Protein AF-A0A960BUP0-F1 (afdb_monomer_lite)

Radius of gyration: 24.76 Å; chains: 1; bounding box: 52×38×67 Å

Foldseek 3Di:
DDPPPDPDPPVVVVVVVVVVVVVLVVVLVVLLVVLVVLCVPPDPVSVVVSVVSNVVSVVVVVVVVVVVVVVVVVVVVVVVVVVVVVDDLVVLVVQCVVDVLQLVSLQSNLVNCVVVVVPVSSVVSNVSSVVSVVVVVVVVD

Sequence (141 aa):
RGTGFLPGPGMTARRVALVMAGAFGVYAVLVAWRGWDFIMSGEPVAIGLGLAVLLLPLLAGWLVWREVSFGFHMQELGERIEMADGRSMEERIAAAQADPEDWQAWYWAGVSLLEAGDKKQARAALEHAWDVRDRRSTESG

Secondary structure (DSSP, 8-state):
-----PPP--HHHHHHHHHHHHHHHHHHHHHHHHHHHHHTT--HHHHHHHHHHHHHHHHHHHHHHHHHHHHHHHHHHHHHHHHHH---HHHHHHHHHH-TT-HHHHHHHHHHHHHTT-HHHHHHHHHHHHHHHHHHHHHT-

pLDDT: mean 85.38, std 11.28, range [45.16, 96.56]

Structure (mmCIF, N/CA/C/O backbone):
data_AF-A0A960BUP0-F1
#
_entry.id   AF-A0A960BUP0-F1
#
loop_
_atom_site.group_PDB
_atom_site.id
_atom_site.type_symbol
_atom_site.label_atom_id
_atom_site.label_alt_id
_atom_site.label_comp_id
_atom_site.label_asym_id
_atom_site.label_entity_id
_atom_site.label_seq_id
_atom_site.pdbx_PDB_ins_code
_atom_site.Cartn_x
_atom_site.Cartn_y
_atom_site.Cartn_z
_atom_site.occupancy
_atom_site.B_iso_or_equiv
_atom_site.auth_seq_id
_atom_site.auth_comp_id
_atom_site.auth_asym_id
_atom_site.auth_atom_id
_atom_site.pdbx_PDB_model_num
ATOM 1 N N . ARG A 1 1 ? 11.223 23.513 -21.977 1.00 45.91 1 ARG A N 1
ATOM 2 C CA . ARG A 1 1 ? 11.929 22.834 -20.863 1.00 45.91 1 ARG A CA 1
ATOM 3 C C . ARG A 1 1 ? 11.069 22.982 -19.615 1.00 45.91 1 ARG A C 1
ATOM 5 O O . ARG A 1 1 ? 11.126 24.024 -18.986 1.00 45.91 1 ARG A O 1
ATOM 12 N N . GLY A 1 2 ? 10.198 22.013 -19.338 1.00 45.16 2 GLY A N 1
ATOM 13 C CA . GLY A 1 2 ? 9.386 21.986 -18.121 1.00 45.16 2 GLY A CA 1
ATOM 14 C C . GLY A 1 2 ? 9.955 20.934 -17.183 1.00 45.16 2 GLY A C 1
ATOM 15 O O . GLY A 1 2 ? 9.796 19.745 -17.436 1.00 45.16 2 GLY A O 1
ATOM 16 N N . THR A 1 3 ? 10.672 21.356 -16.148 1.00 53.50 3 THR A N 1
ATOM 17 C CA . THR A 1 3 ? 11.109 20.472 -15.065 1.00 53.50 3 THR A CA 1
ATOM 18 C C . THR A 1 3 ? 9.958 20.345 -14.078 1.00 53.50 3 THR A C 1
ATOM 20 O O . THR A 1 3 ? 9.786 21.189 -13.200 1.00 53.50 3 THR A O 1
ATOM 23 N N . GLY A 1 4 ? 9.141 19.305 -14.246 1.00 46.38 4 GLY A N 1
ATOM 24 C CA . GLY A 1 4 ? 8.226 18.846 -13.207 1.00 46.38 4 GLY A CA 1
ATOM 25 C C . GLY A 1 4 ? 9.039 18.272 -12.053 1.00 46.38 4 GLY A C 1
ATOM 26 O O . GLY A 1 4 ? 9.321 17.080 -12.023 1.00 46.38 4 GLY A O 1
ATOM 27 N N . PHE A 1 5 ? 9.462 19.137 -11.133 1.00 62.28 5 PHE A N 1
ATOM 28 C CA . PHE A 1 5 ? 9.993 18.739 -9.838 1.00 62.28 5 PHE A CA 1
ATOM 29 C C . PHE A 1 5 ? 8.837 18.121 -9.048 1.00 62.28 5 PHE A C 1
ATOM 31 O O . PHE A 1 5 ? 8.010 18.833 -8.481 1.00 62.28 5 PHE A O 1
ATOM 38 N N . LEU A 1 6 ? 8.730 16.792 -9.058 1.00 62.69 6 LEU A N 1
ATOM 39 C CA . LEU A 1 6 ? 7.947 16.100 -8.045 1.00 62.69 6 LEU A CA 1
ATOM 40 C C . LEU A 1 6 ? 8.698 16.303 -6.724 1.00 62.69 6 LEU A C 1
ATOM 42 O O . LEU A 1 6 ? 9.838 15.843 -6.629 1.00 62.69 6 LEU A O 1
ATOM 46 N N . PRO A 1 7 ? 8.124 16.990 -5.719 1.00 58.12 7 PRO A N 1
ATOM 47 C CA . PRO A 1 7 ? 8.705 16.960 -4.390 1.00 58.12 7 PRO A CA 1
ATOM 48 C C . PRO A 1 7 ? 8.817 15.485 -3.996 1.00 58.12 7 PRO A C 1
ATOM 50 O O . PRO A 1 7 ? 7.809 14.774 -3.956 1.00 58.12 7 PRO A O 1
ATOM 53 N N . GLY A 1 8 ? 10.046 15.006 -3.763 1.00 57.69 8 GLY A N 1
ATOM 54 C CA . GLY A 1 8 ? 10.264 13.683 -3.175 1.00 57.69 8 GLY A CA 1
ATOM 55 C C . GLY A 1 8 ? 9.441 13.565 -1.890 1.00 57.69 8 GLY A C 1
ATOM 56 O O . GLY A 1 8 ? 9.053 14.606 -1.352 1.00 57.69 8 GLY A O 1
ATOM 57 N N . PRO A 1 9 ? 9.130 12.352 -1.395 1.00 59.53 9 PRO A N 1
ATOM 58 C CA . PRO A 1 9 ? 8.357 12.175 -0.170 1.00 59.53 9 PRO A CA 1
ATOM 59 C C . PRO A 1 9 ? 9.101 12.829 0.998 1.00 59.53 9 PRO A C 1
ATOM 61 O O . PRO A 1 9 ? 9.895 12.216 1.706 1.00 59.53 9 PRO A O 1
ATOM 64 N N . GLY A 1 10 ? 8.866 14.129 1.165 1.00 52.28 10 GLY A N 1
ATOM 65 C CA . GLY A 1 10 ? 9.407 14.928 2.234 1.00 52.28 10 GLY A CA 1
ATOM 66 C C . GLY A 1 10 ? 8.844 14.378 3.527 1.00 52.28 10 GLY A C 1
ATOM 67 O O . GLY A 1 10 ? 7.810 13.703 3.534 1.00 52.28 10 GLY A O 1
ATOM 68 N N . MET A 1 11 ? 9.503 14.693 4.637 1.00 61.84 11 MET A N 1
ATOM 69 C CA . MET A 1 11 ? 9.043 14.368 5.991 1.00 61.84 11 MET A CA 1
ATOM 70 C C . MET A 1 11 ? 7.518 14.489 6.182 1.00 61.84 11 MET A C 1
ATOM 72 O O . MET A 1 11 ? 6.950 13.745 6.973 1.00 61.84 11 MET A O 1
ATOM 76 N N . THR A 1 12 ? 6.848 15.368 5.434 1.00 72.19 12 THR A N 1
ATOM 77 C CA . THR A 1 12 ? 5.395 15.508 5.320 1.00 72.19 12 THR A CA 1
ATOM 78 C C . THR A 1 12 ? 4.632 14.206 5.053 1.00 72.19 12 THR A C 1
ATOM 80 O O . THR A 1 12 ? 3.693 13.953 5.787 1.00 72.19 12 THR A O 1
ATOM 83 N N . ALA A 1 13 ? 4.998 13.347 4.092 1.00 74.88 13 ALA A N 1
ATOM 84 C CA . ALA A 1 13 ? 4.182 12.163 3.761 1.00 74.88 13 ALA A CA 1
ATOM 85 C C . ALA A 1 13 ? 4.154 11.142 4.910 1.00 74.88 13 ALA A C 1
ATOM 87 O O . ALA A 1 13 ? 3.094 10.692 5.342 1.00 74.88 13 ALA A O 1
ATOM 88 N N . ARG A 1 14 ? 5.329 10.845 5.476 1.00 77.50 14 ARG A N 1
ATOM 89 C CA . ARG A 1 14 ? 5.460 9.952 6.634 1.00 77.50 14 ARG A CA 1
ATOM 90 C C . ARG A 1 14 ? 4.836 10.557 7.891 1.00 77.50 14 ARG A C 1
ATOM 92 O O . ARG A 1 14 ? 4.183 9.844 8.643 1.00 77.50 14 ARG A O 1
ATOM 99 N N . ARG A 1 15 ? 4.997 11.867 8.117 1.00 86.31 15 ARG A N 1
ATOM 100 C CA . ARG A 1 15 ? 4.348 12.570 9.237 1.00 86.31 15 ARG A CA 1
ATOM 101 C C . ARG A 1 15 ? 2.830 12.570 9.093 1.00 86.31 15 ARG A C 1
ATOM 103 O O . ARG A 1 15 ? 2.154 12.286 10.067 1.00 86.31 15 ARG A O 1
ATOM 110 N N . VAL A 1 16 ? 2.304 12.819 7.896 1.00 86.75 16 VAL A N 1
ATOM 111 C CA . VAL A 1 16 ? 0.865 12.753 7.604 1.00 86.75 16 VAL A CA 1
ATOM 112 C C . VAL A 1 16 ? 0.344 11.342 7.852 1.00 86.75 16 VAL A C 1
ATOM 114 O O . VAL A 1 16 ? -0.645 11.195 8.555 1.00 86.75 16 VAL A O 1
ATOM 117 N N . ALA A 1 17 ? 1.034 10.303 7.375 1.00 86.50 17 ALA A N 1
ATOM 118 C CA . ALA A 1 17 ? 0.643 8.919 7.642 1.00 86.50 17 ALA A CA 1
ATOM 119 C C . ALA A 1 17 ? 0.615 8.597 9.147 1.00 8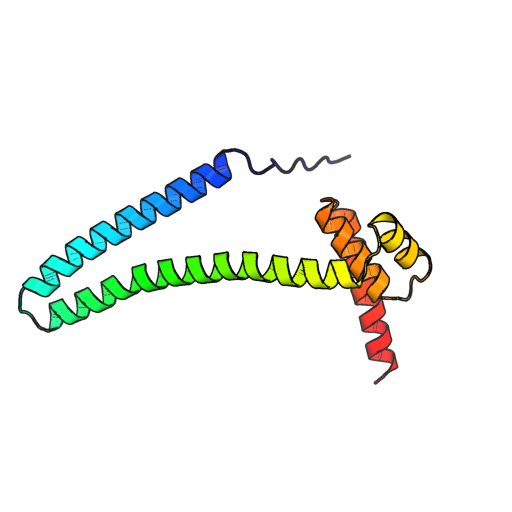6.50 17 ALA A C 1
ATOM 121 O O . ALA A 1 17 ? -0.353 8.014 9.626 1.00 86.50 17 ALA A O 1
ATOM 122 N N . LEU A 1 18 ? 1.628 9.029 9.909 1.00 90.88 18 LEU A N 1
ATOM 123 C CA . LEU A 1 18 ? 1.661 8.857 11.367 1.00 90.88 18 LEU A CA 1
ATOM 124 C C . LEU A 1 18 ? 0.541 9.630 12.072 1.00 90.88 18 LEU A C 1
ATOM 126 O O . LEU A 1 18 ? -0.074 9.101 12.992 1.00 90.88 18 LEU A O 1
ATOM 130 N N . VAL A 1 19 ? 0.251 10.856 11.631 1.00 93.19 19 VAL A N 1
ATOM 131 C CA . VAL A 1 19 ? -0.857 11.662 12.160 1.00 93.19 19 VAL A CA 1
ATOM 132 C C . VAL A 1 19 ? -2.195 10.980 11.882 1.00 93.19 19 VAL A C 1
ATOM 134 O O . VAL A 1 19 ? -3.003 10.858 12.795 1.00 93.19 19 VAL A O 1
ATOM 137 N N . MET A 1 20 ? -2.418 10.480 10.664 1.00 90.25 20 MET A N 1
ATOM 138 C CA . MET A 1 20 ? -3.650 9.774 10.297 1.00 90.25 20 MET A CA 1
ATOM 139 C C . MET A 1 20 ? -3.798 8.453 11.057 1.00 90.25 20 MET A C 1
ATOM 141 O O . MET A 1 20 ? -4.876 8.167 11.570 1.00 90.25 20 MET A O 1
ATOM 145 N N . ALA A 1 21 ? -2.717 7.679 11.195 1.00 90.50 21 ALA A N 1
ATOM 146 C CA . ALA A 1 21 ? -2.708 6.452 11.988 1.00 90.50 21 ALA A CA 1
ATOM 147 C C . ALA A 1 21 ? -2.984 6.734 13.474 1.00 90.50 21 ALA A C 1
ATOM 149 O O . ALA A 1 21 ? -3.771 6.029 14.101 1.00 90.50 21 ALA A O 1
ATOM 150 N N . GLY A 1 22 ? -2.391 7.798 14.024 1.00 94.50 22 GLY A N 1
ATOM 151 C CA . GLY A 1 22 ? -2.645 8.250 15.390 1.00 94.50 22 GLY A CA 1
ATOM 152 C C . GLY A 1 22 ? -4.091 8.702 15.593 1.00 94.50 22 GLY A C 1
ATOM 153 O O . GLY A 1 22 ? -4.745 8.251 16.529 1.00 94.50 22 GLY A O 1
ATOM 154 N N . ALA A 1 23 ? -4.622 9.533 14.693 1.00 94.44 23 ALA A N 1
ATOM 155 C CA . ALA A 1 23 ? -6.012 9.986 14.727 1.00 94.44 23 ALA A CA 1
ATOM 156 C C . ALA A 1 23 ? -6.998 8.813 14.629 1.00 94.44 23 ALA A C 1
ATOM 158 O O . ALA A 1 23 ? -7.972 8.765 15.378 1.00 94.44 23 ALA A O 1
ATOM 159 N N . PHE A 1 24 ? -6.714 7.835 13.765 1.00 93.06 24 PHE A N 1
ATOM 160 C CA . PHE A 1 24 ? -7.484 6.598 13.673 1.00 93.06 24 PHE A CA 1
ATOM 161 C C . PHE A 1 24 ? -7.417 5.782 14.969 1.00 93.06 24 PHE A C 1
ATOM 163 O O . PHE A 1 24 ? -8.450 5.327 15.448 1.00 93.06 24 PHE A O 1
ATOM 170 N N . GLY A 1 25 ? -6.233 5.633 15.569 1.00 93.25 25 GLY A N 1
ATOM 171 C CA . GLY A 1 25 ? -6.071 4.943 16.850 1.00 93.25 25 GLY A CA 1
ATOM 172 C C . GLY A 1 25 ? -6.871 5.611 17.970 1.00 93.25 25 GLY A C 1
ATOM 173 O O . GLY A 1 25 ? -7.608 4.939 18.687 1.00 93.25 25 GLY A O 1
ATOM 174 N N . VAL A 1 26 ? -6.803 6.942 18.072 1.00 95.38 26 VAL A N 1
ATOM 175 C CA . VAL A 1 26 ? -7.613 7.721 19.023 1.00 95.38 26 VAL A CA 1
ATOM 176 C C . VAL A 1 26 ? -9.104 7.516 18.760 1.00 95.38 26 VAL A C 1
ATOM 178 O O . VAL A 1 26 ? -9.853 7.239 19.694 1.00 95.38 26 VAL A O 1
ATOM 181 N N . TYR A 1 27 ? -9.542 7.595 17.502 1.00 92.19 27 TYR A N 1
ATOM 182 C CA . TYR A 1 27 ? -10.931 7.343 17.122 1.00 92.19 27 TYR A CA 1
ATOM 183 C C . TYR A 1 27 ? -11.388 5.934 17.522 1.00 92.19 27 TYR A C 1
ATOM 185 O O . TYR A 1 27 ? -12.433 5.787 18.151 1.00 92.19 27 TYR A O 1
ATOM 193 N N . ALA A 1 28 ? -10.589 4.907 17.226 1.00 90.50 28 ALA A N 1
ATOM 194 C CA . ALA A 1 28 ? -10.894 3.526 17.576 1.00 90.50 28 ALA A CA 1
ATOM 195 C C . ALA A 1 28 ? -11.021 3.341 19.095 1.00 90.50 28 ALA A C 1
ATOM 197 O O . ALA A 1 28 ? -11.952 2.680 19.546 1.00 90.50 28 ALA A O 1
ATOM 198 N N . VAL A 1 29 ? -10.150 3.975 19.889 1.00 92.44 29 VAL A N 1
ATOM 199 C CA . VAL A 1 29 ? -10.238 3.961 21.358 1.00 92.44 29 VAL A CA 1
ATOM 200 C C . VAL A 1 29 ? -11.495 4.676 21.856 1.00 92.44 29 VAL A C 1
ATOM 202 O O . VAL A 1 29 ? -12.184 4.146 22.722 1.00 92.44 29 VAL A O 1
ATOM 205 N N . LEU A 1 30 ? -11.837 5.846 21.310 1.00 92.12 30 LEU A N 1
ATOM 206 C CA . LEU A 1 30 ? -13.054 6.575 21.692 1.00 92.12 30 LEU A CA 1
ATOM 207 C C . LEU A 1 30 ? -14.322 5.775 21.373 1.00 92.12 30 LEU A C 1
ATOM 209 O O . LEU A 1 30 ? -15.260 5.749 22.171 1.00 92.12 30 LEU A O 1
ATOM 213 N N . VAL A 1 31 ? -14.343 5.101 20.224 1.00 89.81 31 VAL A N 1
ATOM 214 C CA . VAL A 1 31 ? -15.446 4.226 19.821 1.00 89.81 31 VAL A CA 1
ATOM 215 C C . VAL A 1 31 ? -15.512 2.980 20.704 1.00 89.81 31 VAL A C 1
ATOM 217 O O . VAL A 1 31 ? -16.599 2.627 21.153 1.00 89.81 31 VAL A O 1
ATOM 220 N N . ALA A 1 32 ? -14.369 2.357 21.012 1.00 86.31 32 ALA A N 1
ATOM 221 C CA . ALA A 1 32 ? -14.266 1.248 21.962 1.00 86.31 32 ALA A CA 1
ATOM 222 C C . ALA A 1 32 ? -14.827 1.624 23.331 1.00 86.31 32 ALA A C 1
ATOM 224 O O . ALA A 1 32 ? -15.670 0.912 23.875 1.00 86.31 32 ALA A O 1
ATOM 225 N N . TRP A 1 33 ? -14.415 2.781 23.841 1.00 87.06 33 TRP A N 1
ATOM 226 C CA . TRP A 1 33 ? -14.881 3.287 25.119 1.00 87.06 33 TRP A CA 1
ATOM 227 C C . TRP A 1 33 ? -16.390 3.566 25.105 1.00 87.06 33 TRP A C 1
ATOM 229 O O . TRP A 1 33 ? -17.098 3.148 26.013 1.00 87.06 33 TRP A O 1
ATOM 239 N N . ARG A 1 34 ? -16.921 4.164 24.031 1.00 84.88 34 ARG A N 1
ATOM 240 C CA . ARG A 1 34 ? -18.366 4.405 23.898 1.00 84.88 34 ARG A CA 1
ATOM 241 C C . ARG A 1 34 ? -19.181 3.116 23.763 1.00 84.88 34 ARG A C 1
ATOM 243 O O . ARG A 1 34 ? -20.274 3.023 24.314 1.00 84.88 34 ARG A O 1
ATOM 250 N N . GLY A 1 35 ? -18.682 2.144 23.002 1.00 80.81 35 GLY A N 1
ATOM 251 C CA . GLY A 1 35 ? -19.329 0.845 22.830 1.00 80.81 35 GLY A CA 1
ATOM 252 C C . GLY A 1 35 ? -19.386 0.064 24.140 1.00 80.81 35 GLY A C 1
ATOM 253 O O . GLY A 1 35 ? -20.386 -0.590 24.412 1.00 80.81 35 GLY A O 1
ATOM 254 N N . TRP A 1 36 ? -18.357 0.195 24.980 1.00 81.44 36 TRP A N 1
ATOM 255 C CA . TRP A 1 36 ? -18.307 -0.428 26.300 1.00 81.44 36 TRP A CA 1
ATOM 256 C C . TRP A 1 36 ? -19.465 0.012 27.204 1.00 81.44 36 TRP A C 1
ATOM 258 O O . TRP A 1 36 ? -20.130 -0.836 27.800 1.00 81.44 36 TRP A O 1
ATOM 268 N N . ASP A 1 37 ? -19.765 1.313 27.240 1.00 80.19 37 ASP A N 1
ATOM 269 C CA . ASP A 1 37 ? -20.881 1.849 28.030 1.00 80.19 37 ASP A CA 1
ATOM 270 C C . ASP A 1 37 ? -22.237 1.305 27.549 1.00 80.19 37 ASP A C 1
ATOM 272 O O . ASP A 1 37 ? -23.107 0.977 28.357 1.00 80.19 37 ASP A O 1
ATOM 276 N N . PHE A 1 38 ? -22.408 1.140 26.233 1.00 77.62 38 PHE A N 1
ATOM 277 C CA . PHE A 1 38 ? -23.612 0.533 25.656 1.00 77.62 38 PHE A CA 1
ATOM 278 C C . PHE A 1 38 ? -23.713 -0.974 25.904 1.00 77.62 38 PHE A C 1
ATOM 280 O O . PHE A 1 38 ? -24.819 -1.496 25.999 1.00 77.62 38 PHE A O 1
ATOM 287 N N . ILE A 1 39 ? -22.587 -1.682 26.013 1.00 77.62 39 ILE A N 1
ATOM 288 C CA . ILE A 1 39 ? -22.580 -3.122 26.295 1.00 77.62 39 ILE A CA 1
ATOM 289 C C . ILE A 1 39 ? -22.942 -3.390 27.763 1.00 77.62 39 ILE A C 1
ATOM 291 O O . ILE A 1 39 ? -23.653 -4.348 28.058 1.00 77.62 39 ILE A O 1
ATOM 295 N N . MET A 1 40 ? -22.506 -2.524 28.681 1.00 81.50 40 MET A N 1
ATOM 296 C CA . MET A 1 40 ? -22.786 -2.648 30.117 1.00 81.50 40 MET A CA 1
ATOM 297 C C . MET A 1 40 ? -24.174 -2.131 30.532 1.00 81.50 40 MET A C 1
ATOM 299 O O . MET A 1 40 ? -24.567 -2.319 31.682 1.00 81.50 40 MET A O 1
ATOM 303 N N . SER A 1 41 ? -24.935 -1.508 29.625 1.00 77.56 41 SER A N 1
ATOM 304 C CA . SER A 1 41 ? -26.261 -0.944 29.928 1.00 77.56 41 SER A CA 1
ATOM 305 C C . SER A 1 41 ? -27.346 -2.000 30.187 1.00 77.56 41 SER A C 1
ATOM 307 O O . SER A 1 41 ? -28.381 -1.682 30.769 1.00 77.56 41 SER A O 1
ATOM 309 N N . GLY A 1 42 ? -27.126 -3.250 29.756 1.00 81.81 42 GLY A N 1
ATOM 310 C CA . GLY A 1 42 ? -28.082 -4.356 29.895 1.00 81.81 42 GLY A CA 1
ATOM 311 C C . GLY A 1 42 ? -29.226 -4.353 28.873 1.00 81.8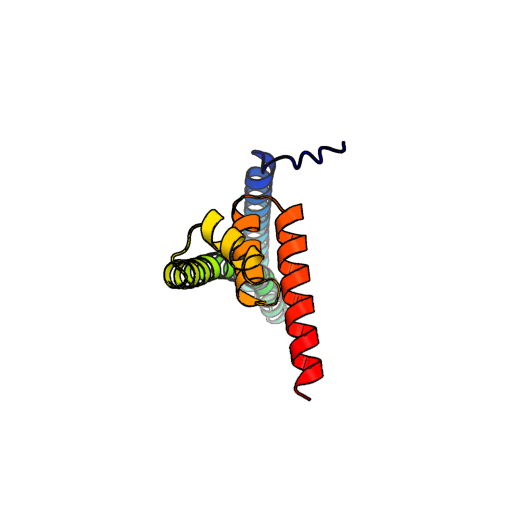1 42 GLY A C 1
ATOM 312 O O . GLY A 1 42 ? -30.065 -5.252 28.896 1.00 81.81 42 GLY A O 1
ATOM 313 N N . GLU A 1 43 ? -29.264 -3.386 27.954 1.00 87.06 43 GLU A N 1
ATOM 314 C CA . GLU A 1 43 ? -30.293 -3.296 26.918 1.00 87.06 43 GLU A CA 1
ATOM 315 C C . GLU A 1 43 ? -29.859 -4.055 25.640 1.00 87.06 43 GLU A C 1
ATOM 317 O O . GLU A 1 43 ? -28.836 -3.714 25.039 1.00 87.06 43 GLU A O 1
ATOM 322 N N . PRO A 1 44 ? -30.616 -5.064 25.157 1.00 85.88 44 PRO A N 1
ATOM 323 C CA . PRO A 1 44 ? -30.194 -5.897 24.020 1.00 85.8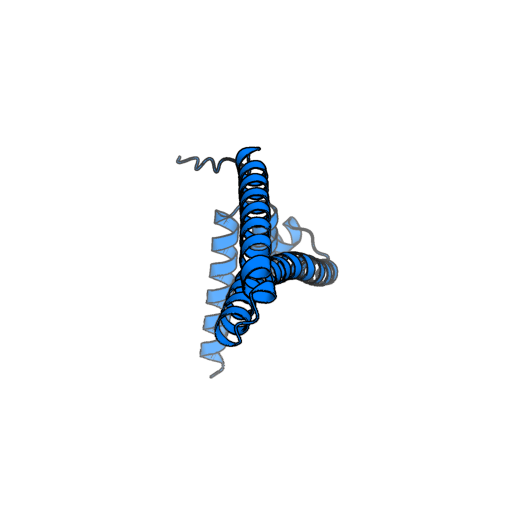8 44 PRO A CA 1
ATOM 324 C C . PRO A 1 44 ? -29.931 -5.114 22.726 1.00 85.88 44 PRO A C 1
ATOM 326 O O . PRO A 1 44 ? -29.012 -5.434 21.970 1.00 85.88 44 PRO A O 1
ATOM 329 N N . VAL A 1 45 ? -30.725 -4.069 22.476 1.00 88.69 45 VAL A N 1
ATOM 330 C CA . VAL A 1 45 ? -30.596 -3.212 21.287 1.00 88.69 45 VAL A CA 1
ATOM 331 C C . VAL A 1 45 ? -29.309 -2.385 21.347 1.00 88.69 45 VAL A C 1
ATOM 333 O O . VAL A 1 45 ? -28.602 -2.271 20.344 1.00 88.69 45 VAL A O 1
ATOM 336 N N . ALA A 1 46 ? -28.966 -1.865 22.529 1.00 85.50 46 ALA A N 1
ATOM 337 C CA . ALA A 1 46 ? -27.732 -1.121 22.758 1.00 85.50 46 ALA A CA 1
ATOM 338 C C . ALA A 1 46 ? -26.487 -1.989 22.523 1.00 85.50 46 ALA A C 1
ATOM 340 O O . ALA A 1 46 ? -25.551 -1.550 21.855 1.00 85.50 46 ALA A O 1
ATOM 341 N N . ILE A 1 47 ? -26.506 -3.241 22.993 1.00 84.12 47 ILE A N 1
ATOM 342 C CA . ILE A 1 47 ? -25.418 -4.207 22.777 1.00 84.12 47 ILE A CA 1
ATOM 343 C C . ILE A 1 47 ? -25.208 -4.457 21.277 1.00 84.12 47 ILE A C 1
ATOM 345 O O . ILE A 1 47 ? -24.077 -4.399 20.790 1.00 84.12 47 ILE A O 1
ATOM 349 N N . GLY A 1 48 ? -26.292 -4.691 20.528 1.00 88.38 48 GLY A N 1
ATOM 350 C CA . GLY A 1 48 ? -26.226 -4.920 19.081 1.00 88.38 48 GLY A CA 1
ATOM 351 C C . GLY A 1 48 ? -25.640 -3.729 18.315 1.00 88.38 48 GLY A C 1
ATOM 352 O O . GLY A 1 48 ? -24.760 -3.905 17.471 1.00 88.38 48 GLY A O 1
ATOM 353 N N . LEU A 1 49 ? -26.074 -2.510 18.649 1.00 86.31 49 LEU A N 1
ATOM 354 C CA . LEU A 1 49 ? -25.539 -1.276 18.065 1.00 86.31 49 LEU A CA 1
ATOM 355 C C . LEU A 1 49 ? -24.069 -1.051 18.430 1.00 86.31 49 LEU A C 1
ATOM 357 O O . LEU A 1 49 ? -23.274 -0.713 17.554 1.00 86.31 49 LEU A O 1
ATOM 361 N N . GLY A 1 50 ? -23.692 -1.280 19.690 1.00 85.25 50 GLY A N 1
ATOM 362 C CA . GLY A 1 50 ? -22.306 -1.191 20.144 1.00 85.25 50 GLY A CA 1
ATOM 363 C C . GLY A 1 50 ? -21.392 -2.119 19.346 1.00 85.25 50 GLY A C 1
ATOM 364 O O . GLY A 1 50 ? -20.383 -1.673 18.807 1.00 85.25 50 GLY A O 1
ATOM 365 N N . LEU A 1 51 ? -21.784 -3.385 19.175 1.00 87.88 51 LEU A N 1
ATOM 366 C CA . LEU A 1 51 ? -21.031 -4.350 18.369 1.00 87.88 51 LEU A CA 1
ATOM 367 C C . LEU A 1 51 ? -20.921 -3.928 16.899 1.00 87.88 51 LEU A C 1
ATOM 369 O O . LEU A 1 51 ? -19.826 -3.960 16.340 1.00 87.88 51 LEU A O 1
ATOM 373 N N . ALA A 1 52 ? -22.022 -3.495 16.280 1.00 89.56 52 ALA A N 1
ATOM 374 C CA . ALA A 1 52 ? -22.012 -3.036 14.891 1.00 89.56 52 ALA A CA 1
ATOM 375 C C . ALA A 1 52 ? -21.053 -1.852 14.686 1.00 89.56 52 ALA A C 1
ATOM 377 O O . ALA A 1 52 ? -20.274 -1.829 13.733 1.00 89.56 52 ALA A O 1
ATOM 378 N N . VAL A 1 53 ? -21.065 -0.895 15.616 1.00 87.81 53 VAL A N 1
ATOM 379 C CA . VAL A 1 53 ? -20.186 0.277 15.585 1.00 87.81 53 VAL A CA 1
ATOM 380 C C . VAL A 1 53 ? -18.724 -0.107 15.828 1.00 87.81 53 VAL A C 1
ATOM 382 O O . VAL A 1 53 ? -17.850 0.476 15.194 1.00 87.81 53 VAL A O 1
ATOM 385 N N . LEU A 1 54 ? -18.438 -1.097 16.680 1.00 87.94 54 LEU A N 1
ATOM 386 C CA . LEU A 1 54 ? -17.075 -1.586 16.933 1.00 87.94 54 LEU A CA 1
ATOM 387 C C . LEU A 1 54 ? -16.490 -2.376 15.762 1.00 87.94 54 LEU A C 1
ATOM 389 O O . LEU A 1 54 ? -15.281 -2.335 15.534 1.00 87.94 54 LEU A O 1
ATOM 393 N N . LEU A 1 55 ? -17.331 -3.064 14.992 1.00 92.19 55 LEU A N 1
ATOM 394 C CA . LEU A 1 55 ? -16.884 -3.795 13.809 1.00 92.19 55 LEU A CA 1
ATOM 395 C C . LEU A 1 55 ? -16.336 -2.863 12.724 1.00 92.19 55 LEU A C 1
ATOM 397 O O . LEU A 1 55 ? -15.375 -3.231 12.055 1.00 92.19 55 LEU A O 1
ATOM 401 N N . LEU A 1 56 ? -16.887 -1.656 12.562 1.00 90.56 56 LEU A N 1
ATOM 402 C CA . LEU A 1 56 ? -16.449 -0.703 11.534 1.00 90.56 56 LEU A CA 1
ATOM 403 C C . LEU A 1 56 ? -14.964 -0.299 11.634 1.00 90.56 56 LEU A C 1
ATOM 405 O O . LEU A 1 56 ? -14.250 -0.471 10.644 1.00 90.56 56 LEU A O 1
ATOM 409 N N . PRO A 1 57 ? -14.446 0.213 12.770 1.00 89.75 57 PRO A N 1
ATOM 410 C CA . PRO A 1 57 ? -13.029 0.537 12.896 1.00 89.75 57 PRO A CA 1
ATOM 411 C C . PRO A 1 57 ? -12.152 -0.715 12.811 1.00 89.75 57 PRO A C 1
ATOM 413 O O . PRO A 1 57 ? -11.076 -0.648 12.223 1.00 89.75 57 PRO A O 1
ATOM 416 N N . LEU A 1 58 ? -12.603 -1.868 13.314 1.00 92.06 58 LEU A N 1
ATOM 417 C CA . LEU A 1 58 ? -11.858 -3.123 13.165 1.00 92.06 58 LEU A CA 1
ATOM 418 C C . LEU A 1 58 ? -11.704 -3.516 11.690 1.00 92.06 58 LEU A C 1
ATOM 420 O O . LEU A 1 58 ? -10.597 -3.815 11.247 1.00 92.06 58 LEU A O 1
ATOM 424 N N . LEU A 1 59 ? -12.789 -3.444 10.917 1.00 94.25 59 LEU A N 1
ATOM 425 C CA . LEU A 1 59 ? -12.789 -3.673 9.472 1.00 94.25 59 LEU A CA 1
ATOM 426 C C . LEU A 1 59 ? -11.899 -2.669 8.743 1.00 94.25 59 LEU A C 1
ATOM 428 O O . LEU A 1 59 ? -11.116 -3.070 7.888 1.00 94.25 59 LEU A O 1
ATOM 432 N N . ALA A 1 60 ? -11.982 -1.383 9.090 1.00 90.44 60 ALA A N 1
ATOM 433 C CA . ALA A 1 60 ? -11.152 -0.346 8.485 1.00 90.44 60 ALA A CA 1
ATOM 434 C C . ALA A 1 60 ? -9.658 -0.594 8.743 1.00 90.44 60 ALA A C 1
ATOM 436 O O . ALA A 1 60 ? -8.860 -0.586 7.806 1.00 90.44 60 ALA A O 1
ATOM 437 N N . GLY A 1 61 ? -9.282 -0.879 9.993 1.00 92.69 61 GLY A N 1
ATOM 438 C CA . GLY A 1 61 ? -7.904 -1.207 10.356 1.00 92.69 61 GLY A CA 1
ATOM 439 C C . GLY A 1 61 ? -7.408 -2.469 9.649 1.00 92.69 61 GLY A C 1
ATOM 440 O O . GLY A 1 61 ? -6.305 -2.481 9.103 1.00 92.69 61 GLY A O 1
ATOM 441 N N . TRP A 1 62 ? -8.248 -3.505 9.584 1.00 94.31 62 TRP A N 1
ATOM 442 C CA . TRP A 1 62 ? -7.938 -4.738 8.864 1.00 94.31 62 TRP A CA 1
ATOM 443 C C . TRP A 1 62 ? -7.761 -4.513 7.356 1.00 94.31 62 TRP A C 1
ATOM 445 O O . TRP A 1 62 ? -6.830 -5.055 6.765 1.00 94.31 62 TRP A O 1
ATOM 455 N N . LEU A 1 63 ? -8.600 -3.684 6.728 1.00 92.94 63 LEU A N 1
ATOM 456 C CA . LEU A 1 63 ? -8.516 -3.385 5.297 1.00 92.94 63 LEU A CA 1
ATOM 457 C C . LEU A 1 63 ? -7.219 -2.644 4.954 1.00 92.94 63 LEU A C 1
ATOM 459 O O . LEU A 1 63 ? -6.540 -3.009 3.998 1.00 92.94 63 LEU A O 1
ATOM 463 N N . VAL A 1 64 ? -6.848 -1.654 5.771 1.00 89.88 64 VAL A N 1
ATOM 464 C CA . VAL A 1 64 ? -5.581 -0.921 5.628 1.00 89.88 64 VAL A CA 1
ATOM 465 C C . VAL A 1 64 ? -4.393 -1.864 5.798 1.00 89.88 64 VAL A C 1
ATOM 467 O O . VAL A 1 64 ? -3.470 -1.843 4.986 1.00 89.88 64 VAL A O 1
ATOM 470 N N . TRP A 1 65 ? -4.425 -2.730 6.815 1.00 90.88 65 TRP A N 1
ATOM 471 C CA . TRP A 1 65 ? -3.382 -3.733 7.022 1.00 90.88 65 TRP A CA 1
ATOM 472 C C . TRP A 1 65 ? -3.248 -4.677 5.823 1.00 90.88 65 TRP A C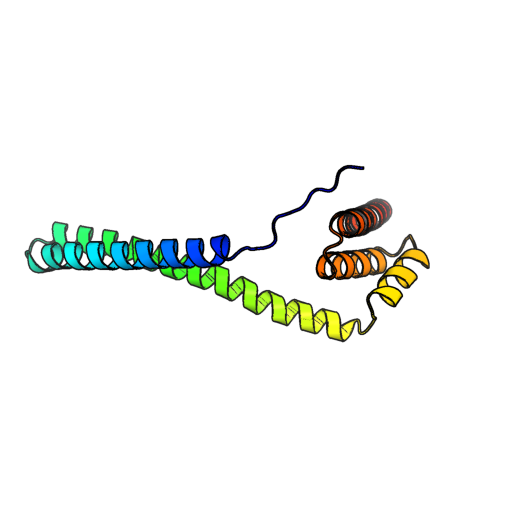 1
ATOM 474 O O . TRP A 1 65 ? -2.132 -4.965 5.385 1.00 90.88 65 TRP A O 1
ATOM 484 N N . ARG A 1 66 ? -4.377 -5.146 5.279 1.00 92.31 66 ARG A N 1
ATOM 485 C CA . ARG A 1 66 ? -4.420 -6.043 4.119 1.00 92.31 66 ARG A CA 1
ATOM 486 C C . ARG A 1 66 ? -3.822 -5.385 2.879 1.00 92.31 66 ARG A C 1
ATOM 488 O O . ARG A 1 66 ? -3.032 -6.022 2.193 1.00 92.31 66 ARG A O 1
ATOM 495 N N . GLU A 1 67 ? -4.159 -4.124 2.632 1.00 91.25 67 GLU A N 1
ATOM 496 C CA . GLU A 1 67 ? -3.653 -3.356 1.490 1.00 91.25 67 GLU A CA 1
ATOM 497 C C . GLU A 1 67 ? -2.137 -3.144 1.577 1.00 91.25 67 GLU A C 1
ATOM 499 O O . GLU A 1 67 ? -1.395 -3.431 0.640 1.00 91.25 67 GLU A O 1
ATOM 504 N N . VAL A 1 68 ? -1.656 -2.711 2.745 1.00 86.38 68 VAL A N 1
ATOM 505 C CA . VAL A 1 68 ? -0.225 -2.485 2.978 1.00 86.38 68 VAL A CA 1
ATOM 506 C C . VAL A 1 68 ? 0.557 -3.796 2.868 1.00 86.38 68 VAL A C 1
ATOM 508 O O . VAL A 1 68 ? 1.606 -3.844 2.230 1.00 86.38 68 VAL A O 1
ATOM 511 N N . SER A 1 69 ? 0.026 -4.879 3.437 1.00 81.44 69 SER A N 1
ATOM 512 C CA . SER A 1 69 ? 0.650 -6.203 3.367 1.00 81.44 69 SER A CA 1
ATOM 513 C C . SER A 1 69 ? 0.706 -6.735 1.935 1.00 81.44 69 SER A C 1
ATOM 515 O O . SER A 1 69 ? 1.694 -7.363 1.564 1.00 81.44 69 SER A O 1
ATOM 517 N N . PHE A 1 70 ? -0.314 -6.471 1.116 1.00 81.94 70 PHE A N 1
ATOM 518 C CA . PHE A 1 70 ? -0.327 -6.863 -0.292 1.00 81.94 70 PHE A CA 1
ATOM 519 C C . PHE A 1 70 ? 0.771 -6.150 -1.090 1.00 81.94 70 PHE A C 1
ATOM 521 O O . PHE A 1 70 ? 1.481 -6.794 -1.859 1.00 81.94 70 PHE A O 1
ATOM 528 N N . GLY A 1 71 ? 0.976 -4.852 -0.842 1.00 80.31 71 GLY A N 1
ATOM 529 C CA . GLY A 1 71 ? 2.060 -4.087 -1.460 1.00 80.31 71 GLY A CA 1
ATOM 530 C C . GLY A 1 71 ? 3.441 -4.702 -1.210 1.00 80.31 71 GLY A C 1
ATOM 531 O O . GLY A 1 71 ? 4.224 -4.838 -2.146 1.00 80.31 71 GLY A O 1
ATOM 532 N N . PHE A 1 72 ? 3.714 -5.144 0.022 1.00 78.56 72 PHE A N 1
ATOM 533 C CA . PHE A 1 72 ? 4.979 -5.805 0.362 1.00 78.56 72 PHE A CA 1
ATOM 534 C C . PHE A 1 72 ? 5.121 -7.200 -0.266 1.00 78.56 72 PHE A C 1
ATOM 536 O O . PHE A 1 72 ? 6.185 -7.525 -0.781 1.00 78.56 72 PHE A O 1
ATOM 543 N N . HIS A 1 73 ? 4.060 -8.014 -0.296 1.00 78.81 73 HIS A N 1
ATOM 544 C CA . HIS A 1 73 ? 4.122 -9.339 -0.936 1.00 78.81 73 HIS A CA 1
ATOM 545 C C . HIS A 1 73 ? 4.328 -9.246 -2.456 1.00 78.81 73 HIS A C 1
ATOM 547 O O . HIS A 1 73 ? 5.001 -10.090 -3.043 1.00 78.81 73 HIS A O 1
ATOM 553 N N . MET A 1 74 ? 3.788 -8.209 -3.102 1.00 79.75 74 MET A N 1
ATOM 554 C CA . MET A 1 74 ? 3.992 -7.977 -4.535 1.00 79.75 74 MET A CA 1
ATOM 555 C C . MET A 1 74 ? 5.443 -7.622 -4.878 1.00 79.75 74 MET A C 1
ATOM 557 O O . MET A 1 74 ? 5.897 -7.961 -5.969 1.00 79.75 74 MET A O 1
ATOM 561 N N . GLN A 1 75 ? 6.178 -6.988 -3.958 1.00 77.44 75 GLN A N 1
ATOM 562 C CA . GLN A 1 75 ? 7.604 -6.705 -4.153 1.00 77.44 75 GLN A CA 1
ATOM 563 C C . GLN A 1 75 ? 8.416 -7.998 -4.237 1.00 77.44 75 GLN A C 1
ATOM 565 O O . GLN A 1 75 ? 9.221 -8.141 -5.150 1.00 77.44 75 GLN A O 1
ATOM 570 N N . GLU A 1 76 ? 8.137 -8.974 -3.368 1.00 79.19 76 GLU A N 1
ATOM 571 C CA . GLU A 1 76 ? 8.833 -10.266 -3.395 1.00 79.19 76 GLU A CA 1
ATOM 572 C C . GLU A 1 76 ? 8.547 -11.049 -4.688 1.00 79.19 76 GLU A C 1
ATOM 574 O O . GLU A 1 76 ? 9.436 -11.695 -5.245 1.00 79.19 76 GLU A O 1
ATOM 579 N N . LEU A 1 77 ? 7.315 -10.982 -5.208 1.00 76.81 77 LEU A N 1
ATOM 580 C CA . LEU A 1 77 ? 6.991 -11.593 -6.501 1.00 76.81 77 LEU A CA 1
ATOM 581 C C . LEU A 1 77 ? 7.712 -10.891 -7.657 1.00 76.81 77 LEU A C 1
ATOM 583 O O . LEU A 1 77 ? 8.222 -11.576 -8.540 1.00 76.81 77 LEU A O 1
ATOM 587 N N . GLY A 1 78 ? 7.770 -9.556 -7.651 1.00 74.81 78 GLY A N 1
ATOM 588 C CA . GLY A 1 78 ? 8.501 -8.780 -8.655 1.00 74.81 78 GLY A CA 1
ATOM 589 C C . GLY A 1 78 ? 9.988 -9.129 -8.673 1.00 74.81 78 GLY A C 1
ATOM 590 O O . GLY A 1 78 ? 10.525 -9.450 -9.729 1.00 74.81 78 GLY A O 1
ATOM 591 N N . GLU A 1 79 ? 10.608 -9.186 -7.495 1.00 75.69 79 GLU A N 1
ATOM 592 C CA . GLU A 1 79 ? 12.026 -9.505 -7.323 1.00 75.69 79 GLU A CA 1
ATOM 593 C C . GLU A 1 79 ? 12.368 -10.913 -7.841 1.00 75.69 79 GLU A C 1
ATOM 595 O O . GLU A 1 79 ? 13.369 -11.103 -8.529 1.00 75.69 79 GLU A O 1
ATOM 600 N N . ARG A 1 80 ? 11.494 -11.905 -7.620 1.00 76.19 80 ARG A N 1
ATOM 601 C CA . ARG A 1 80 ? 11.684 -13.263 -8.163 1.00 76.19 80 ARG A CA 1
ATOM 602 C C . ARG A 1 80 ? 11.643 -13.313 -9.690 1.00 76.19 80 ARG A C 1
ATOM 604 O O . ARG A 1 80 ? 12.388 -14.090 -10.284 1.00 76.19 80 ARG A O 1
ATOM 611 N N . ILE A 1 81 ? 10.771 -12.531 -10.328 1.00 78.25 81 ILE A N 1
ATOM 612 C CA . ILE A 1 81 ? 10.696 -12.491 -11.796 1.00 78.25 81 ILE A CA 1
ATOM 613 C C . ILE A 1 81 ? 11.890 -11.710 -12.354 1.00 78.25 81 ILE A C 1
ATOM 615 O O . ILE A 1 81 ? 12.474 -12.106 -13.360 1.00 78.25 81 ILE A O 1
ATOM 619 N N . GLU A 1 82 ? 12.304 -10.652 -11.665 1.00 73.69 82 GLU A N 1
ATOM 620 C CA . GLU A 1 82 ? 13.473 -9.869 -12.042 1.00 73.69 82 GLU A CA 1
ATOM 621 C C . GLU A 1 82 ? 14.765 -10.698 -11.989 1.00 73.69 82 GLU A C 1
ATOM 623 O O . GLU A 1 82 ? 15.558 -10.680 -12.933 1.00 73.69 82 GLU A O 1
ATOM 628 N N . MET A 1 83 ? 14.933 -11.501 -10.933 1.00 70.50 83 MET A N 1
ATOM 629 C CA . MET A 1 83 ? 16.024 -12.471 -10.808 1.00 70.50 83 MET A CA 1
ATOM 630 C C . MET A 1 83 ? 15.998 -13.535 -11.912 1.00 70.50 83 MET A C 1
ATOM 632 O O . MET A 1 83 ? 17.058 -13.993 -12.333 1.00 70.50 83 MET A O 1
ATOM 636 N N . ALA A 1 84 ? 14.811 -13.941 -12.376 1.00 77.12 84 ALA A N 1
ATOM 637 C CA . ALA A 1 84 ? 14.674 -14.917 -13.456 1.00 77.12 84 ALA A CA 1
ATOM 638 C C . ALA A 1 84 ? 15.070 -14.344 -14.828 1.00 77.12 84 ALA A C 1
ATOM 640 O O . ALA A 1 84 ? 15.582 -15.084 -15.664 1.00 77.12 84 ALA A O 1
ATOM 641 N N . ASP A 1 85 ? 14.854 -13.045 -15.057 1.00 81.31 85 ASP A N 1
ATOM 642 C CA . ASP A 1 85 ? 15.317 -12.355 -16.266 1.00 81.31 85 ASP A CA 1
ATOM 643 C C . ASP A 1 85 ? 16.831 -12.076 -16.224 1.00 81.31 85 ASP A C 1
ATOM 645 O O . ASP A 1 85 ? 17.511 -12.207 -17.239 1.00 81.31 85 ASP A O 1
ATOM 649 N N . GLY A 1 86 ? 17.377 -11.713 -15.056 1.00 81.88 86 GLY A N 1
ATOM 650 C CA . GLY A 1 86 ? 18.822 -11.631 -14.794 1.00 81.88 86 GLY A CA 1
ATOM 651 C C . GLY A 1 86 ? 19.601 -10.550 -15.562 1.00 81.88 86 GLY A C 1
ATOM 652 O O . GLY A 1 86 ? 20.797 -10.387 -15.321 1.00 81.88 86 GLY A O 1
ATOM 653 N N . ARG A 1 87 ? 18.952 -9.809 -16.467 1.00 87.81 87 ARG A N 1
ATOM 654 C CA . ARG A 1 87 ? 19.546 -8.724 -17.258 1.00 87.81 87 ARG A CA 1
ATOM 655 C C . ARG A 1 87 ? 19.547 -7.408 -16.492 1.00 87.81 87 ARG A C 1
ATOM 657 O O . ARG A 1 87 ? 18.585 -7.063 -15.808 1.00 87.81 87 ARG A O 1
ATOM 664 N N . SER A 1 88 ? 20.608 -6.635 -16.672 1.00 89.56 88 SER A N 1
ATOM 665 C CA . SER A 1 88 ? 20.680 -5.248 -16.222 1.00 89.56 88 SER A CA 1
ATOM 666 C C . SER A 1 88 ? 19.701 -4.353 -16.992 1.00 89.56 88 SER A C 1
ATOM 668 O O . SER A 1 88 ? 19.262 -4.669 -18.100 1.00 89.56 88 SER A O 1
ATOM 670 N N . MET A 1 89 ? 19.400 -3.181 -16.427 1.00 88.31 89 MET A N 1
ATOM 671 C CA . MET A 1 89 ? 18.631 -2.124 -17.099 1.00 88.31 89 MET A CA 1
ATOM 672 C C . MET A 1 89 ? 19.127 -1.857 -18.529 1.00 88.31 89 MET A C 1
ATOM 674 O O . MET A 1 89 ? 18.327 -1.777 -19.459 1.00 88.31 89 MET A O 1
ATOM 678 N N . GLU A 1 90 ? 20.439 -1.686 -18.705 1.00 91.88 90 GLU A N 1
ATOM 679 C CA . GLU A 1 90 ? 21.028 -1.325 -19.999 1.00 91.88 90 GLU A CA 1
ATOM 680 C C . GLU A 1 90 ? 20.828 -2.442 -21.026 1.00 91.88 90 GLU A C 1
ATOM 682 O O . GLU A 1 90 ? 20.443 -2.177 -22.163 1.00 91.88 90 GLU A O 1
ATOM 687 N N . GLU A 1 91 ? 20.994 -3.696 -20.605 1.00 93.25 91 GLU A N 1
ATOM 688 C CA . GLU A 1 91 ? 20.753 -4.874 -21.440 1.00 93.25 91 GLU A CA 1
ATOM 689 C C . GLU A 1 91 ? 19.272 -5.040 -21.796 1.00 93.25 91 GLU A C 1
ATOM 691 O O . GLU A 1 91 ? 18.959 -5.419 -22.923 1.00 93.25 91 GLU A O 1
ATOM 696 N N . ARG A 1 92 ? 18.348 -4.727 -20.876 1.00 92.94 92 ARG A N 1
ATOM 697 C CA . ARG A 1 92 ? 16.898 -4.732 -21.148 1.00 92.94 92 ARG A CA 1
ATOM 698 C C . ARG A 1 92 ? 16.532 -3.697 -22.206 1.00 92.94 92 ARG A C 1
ATOM 700 O O . ARG A 1 92 ? 15.833 -4.021 -23.164 1.00 92.94 92 ARG A O 1
ATOM 707 N N . ILE A 1 93 ? 17.041 -2.472 -22.067 1.00 93.56 93 ILE A N 1
ATOM 708 C CA . ILE A 1 93 ? 16.821 -1.395 -23.040 1.00 93.56 93 ILE A CA 1
ATOM 709 C C . ILE A 1 93 ? 17.440 -1.757 -24.397 1.00 93.56 93 ILE A C 1
ATOM 711 O O . ILE A 1 93 ? 16.793 -1.582 -25.429 1.00 93.56 93 ILE A O 1
ATOM 715 N N . ALA A 1 94 ? 18.666 -2.283 -24.411 1.00 95.19 94 ALA A N 1
ATOM 716 C CA . ALA A 1 94 ? 19.331 -2.707 -25.638 1.00 95.19 94 ALA A CA 1
ATOM 717 C C . ALA A 1 94 ? 18.581 -3.858 -26.325 1.00 95.19 94 ALA A C 1
ATOM 719 O O . ALA A 1 94 ? 18.409 -3.828 -27.539 1.00 95.19 94 ALA A O 1
ATOM 720 N N . ALA A 1 95 ? 18.079 -4.832 -25.562 1.00 93.00 95 ALA A N 1
ATOM 721 C CA . ALA A 1 95 ? 17.278 -5.929 -26.097 1.00 93.00 95 ALA A CA 1
ATOM 722 C C . ALA A 1 95 ? 15.964 -5.434 -26.721 1.00 93.00 95 ALA A C 1
ATOM 724 O O . ALA A 1 95 ? 15.615 -5.872 -27.812 1.00 93.00 95 ALA A O 1
ATOM 725 N N . ALA A 1 96 ? 15.281 -4.480 -26.079 1.00 95.12 96 ALA A N 1
ATOM 726 C CA . ALA A 1 96 ? 14.069 -3.865 -26.626 1.00 95.12 96 ALA A CA 1
ATOM 727 C C . ALA A 1 96 ? 14.333 -3.108 -27.939 1.00 95.12 96 ALA A C 1
ATOM 729 O O . ALA A 1 96 ? 13.519 -3.129 -28.856 1.00 95.12 96 ALA A O 1
ATOM 730 N N . GLN A 1 97 ? 15.491 -2.452 -28.051 1.00 93.62 97 GLN A N 1
ATOM 731 C CA . GLN A 1 97 ? 15.897 -1.773 -29.284 1.00 93.62 97 GLN A CA 1
ATOM 732 C C . GLN A 1 97 ? 16.347 -2.747 -30.379 1.00 93.62 97 GLN A C 1
ATOM 734 O O . GLN A 1 97 ? 16.162 -2.457 -31.560 1.00 93.62 97 GLN A O 1
ATOM 739 N N . ALA A 1 98 ? 16.955 -3.874 -29.999 1.00 95.94 98 ALA A N 1
ATOM 740 C CA . ALA A 1 98 ? 17.432 -4.892 -30.928 1.00 95.94 98 ALA A CA 1
ATOM 741 C C . ALA A 1 98 ? 16.278 -5.631 -31.615 1.00 95.94 98 ALA A C 1
ATOM 743 O O . ALA A 1 98 ? 16.383 -5.931 -32.804 1.00 95.94 98 ALA A O 1
ATOM 744 N N . ASP A 1 99 ? 15.183 -5.878 -30.892 1.00 94.12 99 ASP A N 1
ATOM 745 C CA . ASP A 1 99 ? 13.953 -6.435 -31.453 1.00 94.12 99 ASP A CA 1
ATOM 746 C C . ASP A 1 99 ? 12.735 -5.552 -31.125 1.00 94.12 99 ASP A C 1
ATOM 748 O O . ASP A 1 99 ? 12.051 -5.755 -30.116 1.00 94.12 99 ASP A O 1
ATOM 752 N N . PRO A 1 100 ? 12.430 -4.558 -31.984 1.00 93.31 100 PRO A N 1
ATOM 753 C CA . PRO A 1 100 ? 11.307 -3.653 -31.772 1.00 93.31 100 PRO A CA 1
ATOM 754 C C . PRO A 1 100 ? 9.927 -4.327 -31.753 1.00 93.31 100 PRO A C 1
ATOM 756 O O . PRO A 1 100 ? 8.978 -3.719 -31.262 1.00 93.31 100 PRO A O 1
ATOM 759 N N . GLU A 1 101 ? 9.803 -5.549 -32.279 1.00 93.69 101 GLU A N 1
ATOM 760 C CA . GLU A 1 101 ? 8.552 -6.315 -32.327 1.00 93.69 101 GLU A CA 1
ATOM 761 C C . GLU A 1 101 ? 8.458 -7.346 -31.181 1.00 93.69 101 GLU A C 1
ATOM 763 O O . GLU A 1 101 ? 7.499 -8.124 -31.111 1.00 93.69 101 GLU A O 1
ATOM 768 N N . ASP A 1 102 ? 9.411 -7.366 -30.245 1.00 94.19 102 ASP A N 1
ATOM 769 C CA . ASP A 1 102 ? 9.309 -8.149 -29.013 1.00 94.19 102 ASP A CA 1
ATOM 770 C C . ASP A 1 102 ? 8.660 -7.332 -27.885 1.00 94.19 102 ASP A C 1
ATOM 772 O O . ASP A 1 102 ? 9.283 -6.510 -27.208 1.00 94.19 102 ASP A O 1
ATOM 776 N N . TRP A 1 103 ? 7.379 -7.607 -27.631 1.00 93.62 103 TRP A N 1
ATOM 777 C CA . TRP A 1 103 ? 6.632 -6.947 -26.563 1.00 93.62 103 TRP A CA 1
ATOM 778 C C . TRP A 1 103 ? 7.205 -7.231 -25.166 1.00 93.62 103 TRP A C 1
ATOM 780 O O . TRP A 1 103 ? 7.063 -6.392 -24.274 1.00 93.62 103 TRP A O 1
ATOM 790 N N . GLN A 1 104 ? 7.848 -8.385 -24.947 1.00 92.81 104 GLN A N 1
ATOM 791 C CA . GLN A 1 104 ? 8.419 -8.734 -23.645 1.00 92.81 104 GLN A CA 1
ATOM 792 C C . GLN A 1 104 ? 9.671 -7.909 -23.365 1.00 92.81 104 GLN A C 1
ATOM 794 O O . GLN A 1 104 ? 9.837 -7.414 -22.250 1.00 92.81 104 GLN A O 1
ATOM 799 N N . ALA A 1 105 ? 10.524 -7.711 -24.373 1.00 93.12 105 ALA A N 1
ATOM 800 C CA . ALA A 1 105 ? 11.708 -6.871 -24.249 1.00 93.12 105 ALA A CA 1
ATOM 801 C C . ALA A 1 105 ? 11.332 -5.421 -23.898 1.00 93.12 105 ALA A C 1
ATOM 803 O O . ALA A 1 105 ? 11.881 -4.853 -22.951 1.00 93.12 105 ALA A O 1
ATOM 804 N N . TRP A 1 106 ? 10.327 -4.853 -24.574 1.00 95.44 106 TRP A N 1
ATOM 805 C CA . TRP A 1 106 ? 9.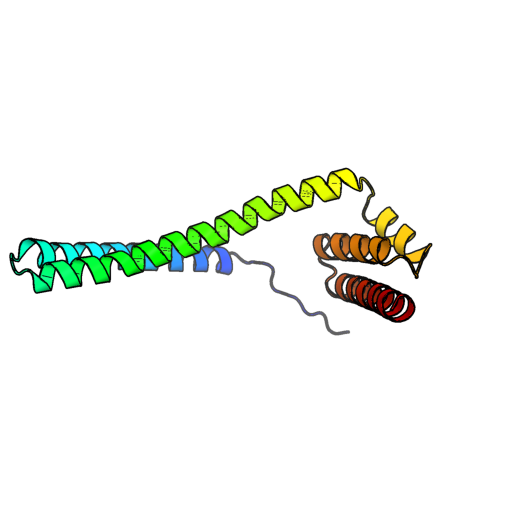804 -3.520 -24.254 1.00 95.44 106 TRP A CA 1
ATOM 806 C C . TRP A 1 106 ? 9.134 -3.436 -22.881 1.00 95.44 106 TRP A C 1
ATOM 808 O O . TRP A 1 106 ? 9.295 -2.432 -22.184 1.00 95.44 106 TRP A O 1
ATOM 818 N N . TYR A 1 107 ? 8.430 -4.489 -22.458 1.00 93.50 107 TYR A N 1
ATOM 819 C CA . TYR A 1 107 ? 7.854 -4.564 -21.117 1.00 93.50 107 TYR A CA 1
ATOM 820 C C . TYR A 1 107 ? 8.943 -4.508 -20.039 1.00 93.50 107 TYR A C 1
ATOM 822 O O . TYR A 1 107 ? 8.874 -3.666 -19.144 1.00 93.50 107 TYR A O 1
ATOM 830 N N . TRP A 1 108 ? 9.981 -5.342 -20.156 1.00 92.69 108 TRP A N 1
ATOM 831 C CA . TRP A 1 108 ? 11.080 -5.385 -19.189 1.00 92.69 108 TRP A CA 1
ATOM 832 C C . TRP A 1 108 ? 11.901 -4.097 -19.165 1.00 92.69 108 TRP A C 1
ATOM 834 O O . TRP A 1 108 ? 12.219 -3.611 -18.081 1.00 92.69 108 TRP A O 1
ATOM 844 N N . ALA A 1 109 ? 12.171 -3.497 -20.327 1.00 93.94 109 ALA A N 1
ATOM 845 C CA . ALA A 1 109 ? 12.806 -2.181 -20.408 1.00 93.94 109 ALA A CA 1
ATOM 846 C C . ALA A 1 109 ? 11.949 -1.085 -19.748 1.00 93.94 109 ALA A C 1
ATOM 848 O O . ALA A 1 109 ? 12.464 -0.205 -19.060 1.00 93.94 109 ALA A O 1
ATOM 849 N N . GLY A 1 110 ? 10.627 -1.139 -19.930 1.00 93.56 110 GLY A N 1
ATOM 850 C CA . GLY A 1 110 ? 9.690 -0.221 -19.290 1.00 93.56 110 GLY A CA 1
ATOM 851 C C . GLY A 1 110 ? 9.664 -0.361 -17.767 1.00 93.56 110 GLY A C 1
ATOM 852 O O . GLY A 1 110 ? 9.711 0.651 -17.068 1.00 93.56 110 GLY A O 1
ATOM 853 N N . VAL A 1 111 ? 9.629 -1.596 -17.252 1.00 90.94 111 VAL A N 1
ATOM 854 C CA . VAL A 1 111 ? 9.677 -1.894 -15.808 1.00 90.94 111 VAL A CA 1
ATOM 855 C C . VAL A 1 111 ? 10.964 -1.360 -15.189 1.00 90.94 111 VAL A C 1
ATOM 857 O O . VAL A 1 111 ? 10.897 -0.611 -14.217 1.00 90.94 111 VAL A O 1
ATOM 860 N N . SER A 1 112 ? 12.118 -1.633 -15.800 1.00 90.88 112 SER A N 1
ATOM 861 C CA . SER A 1 112 ? 13.384 -1.129 -15.278 1.00 90.88 112 SER A CA 1
ATOM 862 C C . SER A 1 112 ? 13.410 0.407 -15.290 1.00 90.88 112 SER A C 1
ATOM 864 O O . SER A 1 112 ? 13.763 1.039 -14.295 1.00 90.88 112 SER A O 1
ATOM 866 N N . LEU A 1 113 ? 12.935 1.060 -16.358 1.00 90.75 113 LEU A N 1
ATOM 867 C CA . LEU A 1 113 ? 12.832 2.528 -16.414 1.00 90.75 113 LEU A CA 1
ATOM 868 C C . LEU A 1 113 ? 11.927 3.121 -15.313 1.00 90.75 113 LEU A C 1
ATOM 870 O O . LEU A 1 113 ? 12.193 4.236 -14.851 1.00 90.75 113 LEU A O 1
ATOM 874 N N . LEU A 1 114 ? 10.891 2.398 -14.859 1.00 90.81 114 LEU A N 1
ATOM 875 C CA . LEU A 1 114 ? 10.076 2.810 -13.707 1.00 90.81 114 LEU A CA 1
ATOM 876 C C . LEU A 1 114 ? 10.883 2.799 -12.408 1.00 90.81 114 LEU A C 1
ATOM 878 O O . LEU A 1 114 ? 10.745 3.733 -11.615 1.00 90.81 114 LEU A O 1
ATOM 882 N N . GLU A 1 115 ? 11.732 1.793 -12.206 1.00 87.12 115 GLU A N 1
ATOM 883 C CA . GLU A 1 115 ? 12.607 1.677 -11.031 1.00 87.12 115 GLU A CA 1
ATOM 884 C C . GLU A 1 115 ? 13.637 2.808 -10.987 1.00 87.12 115 GLU A C 1
ATOM 886 O O . GLU A 1 115 ? 13.862 3.407 -9.935 1.00 87.12 115 GLU A O 1
ATOM 891 N N . ALA A 1 116 ? 14.191 3.185 -12.144 1.00 88.62 116 ALA A N 1
ATOM 892 C CA . ALA A 1 116 ? 15.072 4.348 -12.269 1.00 88.62 116 ALA A CA 1
ATOM 893 C C . ALA A 1 116 ? 14.339 5.696 -12.109 1.00 88.62 116 ALA A C 1
ATOM 895 O O . ALA A 1 116 ? 14.975 6.747 -12.008 1.00 88.62 116 ALA A O 1
ATOM 896 N N . GLY A 1 117 ? 13.003 5.690 -12.086 1.00 87.69 117 GLY A N 1
ATOM 897 C CA . GLY A 1 117 ? 12.177 6.883 -11.933 1.00 87.69 117 GLY A CA 1
ATOM 898 C C . GLY A 1 117 ? 11.987 7.700 -13.215 1.00 87.69 117 GLY A C 1
ATOM 899 O O . GLY A 1 117 ? 11.367 8.769 -13.155 1.00 87.69 117 GLY A O 1
ATOM 900 N N . ASP A 1 118 ? 12.438 7.215 -14.378 1.00 92.44 118 ASP A N 1
ATOM 901 C CA . ASP A 1 118 ? 12.178 7.861 -15.668 1.00 92.44 118 ASP A CA 1
ATOM 902 C C . ASP A 1 118 ? 10.786 7.494 -16.190 1.00 92.44 118 ASP A C 1
ATOM 904 O O . ASP A 1 118 ? 10.586 6.728 -17.134 1.00 92.44 118 ASP A O 1
ATOM 908 N N . LYS A 1 119 ? 9.778 8.090 -15.552 1.00 91.62 119 LYS A N 1
ATOM 909 C CA . LYS A 1 119 ? 8.361 7.828 -15.836 1.00 91.62 119 LYS A CA 1
ATOM 910 C C . LYS A 1 119 ? 7.972 8.103 -17.290 1.00 91.62 119 LYS A C 1
ATOM 912 O O . LYS A 1 119 ? 7.011 7.515 -17.780 1.00 91.62 119 LYS A O 1
ATOM 917 N N . LYS A 1 120 ? 8.669 9.024 -17.967 1.00 93.19 120 LYS A N 1
ATOM 918 C CA . LYS A 1 120 ? 8.356 9.386 -19.353 1.00 93.19 120 LYS A CA 1
ATOM 919 C C . LYS A 1 120 ? 8.824 8.286 -20.295 1.00 93.19 120 LYS A C 1
ATOM 921 O O . LYS A 1 120 ? 8.034 7.835 -21.120 1.00 93.19 120 LYS A O 1
ATOM 926 N N . GLN A 1 121 ? 10.083 7.871 -20.165 1.00 92.44 121 GLN A N 1
ATOM 927 C CA . GLN A 1 121 ? 10.632 6.804 -20.997 1.00 92.44 121 GLN A CA 1
ATOM 928 C C . GLN A 1 121 ? 9.957 5.466 -20.687 1.00 92.44 121 GLN A C 1
ATOM 930 O O . GLN A 1 121 ? 9.575 4.753 -21.611 1.00 92.44 121 GLN A O 1
ATOM 935 N N . ALA A 1 122 ? 9.693 5.183 -19.410 1.00 94.75 122 ALA A N 1
ATOM 936 C CA . ALA A 1 122 ? 8.967 3.990 -18.991 1.00 94.75 122 ALA A CA 1
ATOM 937 C C . ALA A 1 122 ? 7.587 3.871 -19.647 1.00 94.75 122 ALA A C 1
ATOM 939 O O . ALA A 1 122 ? 7.235 2.823 -20.181 1.00 94.75 122 ALA A O 1
ATOM 940 N N . ARG A 1 123 ? 6.802 4.959 -19.645 1.00 96.31 123 ARG A N 1
ATOM 941 C CA . ARG A 1 123 ? 5.476 4.958 -20.271 1.00 96.31 123 ARG A CA 1
ATOM 942 C C . ARG A 1 123 ? 5.563 4.679 -21.768 1.00 96.31 123 ARG A C 1
ATOM 944 O O . ARG A 1 123 ? 4.781 3.876 -22.254 1.00 96.31 123 ARG A O 1
ATOM 951 N N . ALA A 1 124 ? 6.500 5.318 -22.467 1.00 95.81 124 ALA A N 1
ATOM 952 C CA . ALA A 1 124 ? 6.678 5.106 -23.900 1.00 95.81 124 ALA A CA 1
ATOM 953 C C . ALA A 1 124 ? 7.033 3.643 -24.221 1.00 95.81 124 ALA A C 1
ATOM 955 O O . ALA A 1 124 ? 6.451 3.060 -25.129 1.00 95.81 124 ALA A O 1
ATOM 956 N N . ALA A 1 125 ? 7.926 3.034 -23.436 1.00 95.69 125 ALA A N 1
ATOM 957 C CA . ALA A 1 125 ? 8.301 1.631 -23.596 1.00 95.69 125 ALA A CA 1
ATOM 958 C C . ALA A 1 125 ? 7.119 0.674 -23.348 1.00 95.69 125 ALA A C 1
ATOM 960 O O . ALA A 1 125 ? 6.867 -0.225 -24.146 1.00 95.69 125 ALA A O 1
ATOM 961 N N . LEU A 1 126 ? 6.353 0.895 -22.275 1.00 96.19 126 LEU A N 1
ATOM 962 C CA . LEU A 1 126 ? 5.182 0.072 -21.950 1.00 96.19 126 LEU A CA 1
ATOM 963 C C . LEU A 1 126 ? 4.042 0.233 -22.964 1.00 96.19 126 LEU A C 1
ATOM 965 O O . LEU A 1 126 ? 3.344 -0.732 -23.264 1.00 96.19 126 LEU A O 1
ATOM 969 N N . GLU A 1 127 ? 3.847 1.441 -23.487 1.00 95.88 127 GLU A N 1
ATOM 970 C CA . GLU A 1 127 ? 2.861 1.720 -24.533 1.00 95.88 127 GLU A CA 1
ATOM 971 C C . GLU A 1 127 ? 3.216 0.986 -25.829 1.00 95.88 127 GLU A C 1
ATOM 973 O O . GLU A 1 127 ? 2.359 0.323 -26.409 1.00 95.88 127 GLU A O 1
ATOM 978 N N . HIS A 1 128 ? 4.494 1.002 -26.218 1.00 95.75 128 HIS A N 1
ATOM 979 C CA . HIS A 1 128 ? 4.981 0.234 -27.365 1.00 95.75 128 HIS A CA 1
ATOM 980 C C . HIS A 1 128 ? 4.804 -1.278 -27.164 1.00 95.75 128 HIS A C 1
ATOM 982 O O . HIS A 1 128 ? 4.322 -1.969 -28.058 1.00 95.75 128 HIS A O 1
ATOM 988 N N . ALA A 1 129 ? 5.100 -1.798 -25.967 1.00 96.56 129 ALA A N 1
ATOM 989 C CA . ALA A 1 129 ? 4.853 -3.204 -25.638 1.00 96.56 129 ALA A CA 1
ATOM 990 C C . ALA A 1 129 ? 3.373 -3.593 -25.804 1.00 96.56 129 ALA A C 1
ATOM 992 O O . ALA A 1 129 ? 3.062 -4.676 -26.306 1.00 96.56 129 ALA A O 1
ATOM 993 N N . TRP A 1 130 ? 2.453 -2.715 -25.386 1.00 95.25 130 TRP A N 1
ATOM 994 C CA . TRP A 1 130 ? 1.020 -2.943 -25.552 1.00 95.25 130 TRP A CA 1
ATOM 995 C C . TRP A 1 130 ? 0.622 -2.979 -27.028 1.00 95.25 130 TRP A C 1
ATOM 997 O O . TRP A 1 130 ? -0.048 -3.924 -27.435 1.00 95.25 130 TRP A O 1
ATOM 1007 N N . ASP A 1 131 ? 1.058 -1.996 -27.817 1.00 95.81 131 ASP A N 1
ATOM 1008 C CA . ASP A 1 131 ? 0.751 -1.887 -29.248 1.00 95.81 131 ASP A CA 1
ATOM 1009 C C . ASP A 1 131 ? 1.229 -3.121 -30.031 1.00 95.81 131 ASP A C 1
ATOM 1011 O O . ASP A 1 131 ? 0.455 -3.759 -30.743 1.00 95.81 131 ASP A O 1
ATOM 1015 N N . VAL A 1 132 ? 2.479 -3.542 -29.812 1.00 94.62 132 VAL A N 1
ATOM 1016 C CA . VAL A 1 132 ? 3.050 -4.745 -30.441 1.00 94.62 132 VAL A CA 1
ATOM 1017 C C . VAL A 1 132 ? 2.252 -6.004 -30.082 1.00 94.62 132 VAL A C 1
ATOM 1019 O O . VAL A 1 132 ? 1.989 -6.855 -30.938 1.00 94.62 132 VAL A O 1
ATOM 1022 N N . ARG A 1 133 ? 1.851 -6.148 -28.813 1.00 93.75 133 ARG A N 1
ATOM 1023 C CA . ARG A 1 133 ? 1.060 -7.300 -28.362 1.00 93.75 133 ARG A CA 1
ATOM 1024 C C . ARG A 1 133 ? -0.351 -7.291 -28.953 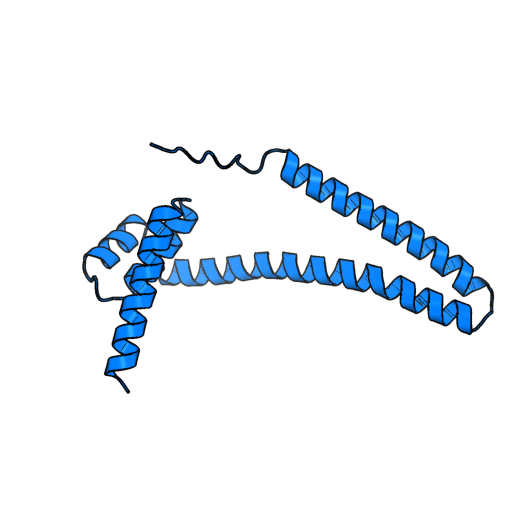1.00 93.75 133 ARG A C 1
ATOM 1026 O O . ARG A 1 133 ? -0.852 -8.351 -29.325 1.00 93.75 133 ARG A O 1
ATOM 1033 N N . ASP A 1 134 ? -0.977 -6.120 -29.024 1.00 94.81 134 ASP A N 1
ATOM 1034 C CA . ASP A 1 134 ? -2.319 -5.934 -29.576 1.00 94.81 134 ASP A CA 1
ATOM 1035 C C . ASP A 1 134 ? -2.345 -6.292 -31.067 1.00 94.81 134 ASP A C 1
ATOM 1037 O O . ASP A 1 134 ? -3.131 -7.151 -31.470 1.00 94.81 134 ASP A O 1
ATOM 1041 N N . ARG A 1 135 ? -1.389 -5.783 -31.860 1.00 92.31 135 ARG A N 1
ATOM 1042 C CA . ARG A 1 135 ? -1.232 -6.158 -33.278 1.00 92.31 135 ARG A CA 1
ATOM 1043 C C . ARG A 1 135 ? -1.124 -7.671 -33.476 1.00 92.31 135 ARG A C 1
ATOM 1045 O O . ARG A 1 135 ? -1.917 -8.243 -34.224 1.00 92.31 135 ARG A O 1
ATOM 1052 N N . ARG A 1 136 ? -0.232 -8.350 -32.739 1.00 87.38 136 ARG A N 1
ATOM 1053 C CA . ARG A 1 136 ? -0.097 -9.822 -32.816 1.00 87.38 136 ARG A CA 1
ATOM 1054 C C . ARG A 1 136 ? -1.391 -10.562 -32.481 1.00 87.38 136 ARG A C 1
ATOM 1056 O O . ARG A 1 136 ? -1.654 -11.625 -33.043 1.00 87.38 136 ARG A O 1
ATOM 1063 N N . SER A 1 137 ? -2.182 -10.029 -31.550 1.00 85.81 137 SER A N 1
ATOM 1064 C CA . SER A 1 137 ? -3.457 -10.634 -31.160 1.00 85.81 137 SER A CA 1
ATOM 1065 C C . SER A 1 137 ? -4.504 -10.534 -32.273 1.00 85.81 137 SER A C 1
ATOM 1067 O O . SER A 1 137 ? -5.249 -11.487 -32.485 1.00 85.81 137 SER A O 1
ATOM 1069 N N . THR A 1 138 ? -4.505 -9.431 -33.030 1.00 85.25 138 THR A N 1
ATOM 1070 C CA . THR A 1 138 ? -5.410 -9.230 -34.171 1.00 85.25 138 THR A CA 1
ATOM 1071 C C . THR A 1 138 ? -5.035 -10.054 -35.402 1.00 85.25 138 THR A C 1
ATOM 1073 O O . THR A 1 138 ? -5.914 -10.419 -36.170 1.00 85.25 138 THR A O 1
ATOM 1076 N N . GLU A 1 139 ? -3.755 -10.384 -35.585 1.00 80.62 139 GLU A N 1
ATOM 1077 C CA . GLU A 1 139 ? -3.281 -11.216 -36.704 1.00 80.62 139 GLU A CA 1
ATOM 1078 C C . GLU A 1 139 ? -3.512 -12.720 -36.485 1.00 80.62 139 GLU A C 1
ATOM 1080 O O . GLU A 1 139 ? -3.470 -13.500 -37.435 1.00 80.62 139 GLU A O 1
ATOM 1085 N N . SER A 1 140 ? -3.734 -13.137 -35.235 1.00 71.69 140 SER A N 1
ATOM 1086 C CA . SER A 1 140 ? -3.866 -14.548 -34.845 1.00 71.69 140 SER A CA 1
ATOM 1087 C C . SER A 1 140 ? -5.320 -15.031 -34.711 1.00 71.69 140 SER A C 1
ATOM 1089 O O . SER A 1 140 ? -5.529 -16.193 -34.356 1.00 71.69 140 SER A O 1
ATOM 1091 N N . GLY A 1 141 ? -6.310 -14.157 -34.932 1.00 57.44 141 GLY A N 1
ATOM 1092 C CA . GLY A 1 141 ? -7.750 -14.445 -34.835 1.00 57.44 141 GLY A CA 1
ATOM 1093 C C . GLY A 1 141 ? -8.435 -14.479 -36.193 1.00 57.44 141 GLY A C 1
ATOM 1094 O O . GLY A 1 141 ? -9.376 -15.290 -36.334 1.00 57.44 141 GLY A O 1
#